Protein AF-A0A955FR81-F1 (afdb_monomer_lite)

Radius of gyration: 13.47 Å; chains: 1; bounding box: 26×30×36 Å

Structure (mmCIF, N/CA/C/O backbone):
data_AF-A0A955FR81-F1
#
_entry.id   AF-A0A955FR81-F1
#
loop_
_atom_site.group_PDB
_atom_site.id
_atom_site.type_symbol
_atom_site.label_atom_id
_atom_site.label_alt_id
_atom_site.label_comp_id
_atom_site.label_asym_id
_atom_site.label_entity_id
_atom_site.label_seq_id
_atom_site.pdbx_PDB_ins_code
_atom_site.Cartn_x
_atom_site.Cartn_y
_atom_site.Cartn_z
_atom_site.occupancy
_atom_site.B_iso_or_equiv
_atom_site.auth_seq_id
_atom_site.auth_comp_id
_atom_site.auth_asym_id
_atom_site.auth_atom_id
_atom_site.pdbx_PDB_model_num
ATOM 1 N N . MET A 1 1 ? -0.889 -8.716 25.053 1.00 55.75 1 MET A N 1
ATOM 2 C CA . MET A 1 1 ? -1.342 -8.625 23.647 1.00 55.75 1 MET A CA 1
ATOM 3 C C . MET A 1 1 ? -0.360 -7.737 22.898 1.00 55.75 1 MET A C 1
ATOM 5 O O . MET A 1 1 ? -0.189 -6.595 23.304 1.00 55.75 1 MET A O 1
ATOM 9 N N . SER A 1 2 ? 0.338 -8.251 21.885 1.00 66.81 2 SER A N 1
ATOM 10 C CA . SER A 1 2 ? 1.268 -7.465 21.065 1.00 66.81 2 SER A CA 1
ATOM 11 C C . SER A 1 2 ? 0.482 -6.670 20.018 1.00 66.81 2 SER A C 1
ATOM 13 O O . SER A 1 2 ? -0.229 -7.236 19.193 1.00 66.81 2 SER A O 1
ATOM 15 N N . LYS A 1 3 ? 0.561 -5.337 20.076 1.00 72.31 3 LYS A N 1
ATOM 16 C CA . LYS A 1 3 ? -0.016 -4.450 19.059 1.00 72.31 3 LYS A CA 1
ATOM 17 C C . LYS A 1 3 ? 0.990 -4.336 17.915 1.00 72.31 3 LYS A C 1
ATOM 19 O O . LYS A 1 3 ? 2.071 -3.796 18.127 1.00 72.31 3 LYS A O 1
ATOM 24 N N . LYS A 1 4 ? 0.642 -4.819 16.722 1.00 72.75 4 LYS A N 1
ATOM 25 C CA . LYS A 1 4 ? 1.438 -4.586 15.511 1.00 72.75 4 LYS A CA 1
ATOM 26 C C . LYS A 1 4 ? 0.902 -3.336 14.814 1.00 72.75 4 LYS A C 1
ATOM 28 O O . LYS A 1 4 ? -0.295 -3.243 14.553 1.00 72.75 4 LYS A O 1
ATOM 33 N N . VAL A 1 5 ? 1.768 -2.347 14.620 1.00 77.38 5 VAL A N 1
ATOM 34 C CA . VAL A 1 5 ? 1.434 -1.068 13.983 1.00 77.38 5 VAL A CA 1
ATOM 35 C C . VAL A 1 5 ? 2.133 -1.047 12.638 1.00 77.38 5 VAL A C 1
ATOM 37 O O . VAL A 1 5 ? 3.355 -1.135 12.595 1.00 77.38 5 VAL A O 1
ATOM 40 N N . TYR A 1 6 ? 1.348 -0.992 11.567 1.00 77.00 6 TYR A N 1
ATOM 41 C CA . TYR A 1 6 ? 1.862 -1.058 10.203 1.00 77.00 6 TYR A CA 1
ATOM 42 C C . TYR A 1 6 ? 2.044 0.332 9.582 1.00 77.00 6 TYR A C 1
ATOM 44 O O . TYR A 1 6 ? 2.971 0.495 8.807 1.00 77.00 6 TYR A O 1
ATOM 52 N N . ASN A 1 7 ? 1.227 1.332 9.959 1.00 80.81 7 ASN A N 1
ATOM 53 C CA . ASN A 1 7 ? 1.245 2.691 9.383 1.00 80.81 7 ASN A CA 1
ATOM 54 C C . ASN A 1 7 ? 1.311 2.687 7.845 1.00 80.81 7 ASN A C 1
ATOM 56 O O . ASN A 1 7 ? 2.056 3.460 7.257 1.00 80.81 7 ASN A O 1
ATOM 60 N N . LYS A 1 8 ? 0.560 1.777 7.218 1.00 84.12 8 LYS A N 1
ATOM 61 C CA . LYS A 1 8 ? 0.470 1.653 5.765 1.00 84.12 8 LYS A CA 1
ATOM 62 C C . LYS A 1 8 ? -0.850 2.243 5.293 1.00 84.12 8 LYS A C 1
ATOM 64 O O . LYS A 1 8 ? -1.882 2.021 5.935 1.00 84.12 8 LYS A O 1
ATOM 69 N N . LEU A 1 9 ? -0.816 2.942 4.163 1.00 90.56 9 LEU A N 1
ATOM 70 C CA . LEU A 1 9 ? -2.025 3.258 3.418 1.00 90.56 9 LEU A CA 1
ATOM 71 C C . LEU A 1 9 ? -2.639 1.945 2.919 1.00 90.56 9 LEU A C 1
ATOM 73 O O . LEU A 1 9 ? -1.987 1.189 2.205 1.00 90.56 9 LEU A O 1
ATOM 77 N N . VAL A 1 10 ? -3.880 1.675 3.319 1.00 85.06 10 VAL A N 1
ATOM 78 C CA . VAL A 1 10 ? -4.662 0.517 2.868 1.00 85.06 10 VAL A CA 1
ATOM 79 C C . VAL A 1 10 ? -5.859 1.022 2.069 1.00 85.06 10 VAL A C 1
ATOM 81 O O . VAL A 1 10 ? -6.563 1.927 2.519 1.00 85.06 10 VAL A O 1
ATOM 84 N N . ARG A 1 11 ? -6.056 0.473 0.867 1.00 78.56 11 ARG A N 1
ATOM 85 C CA . ARG A 1 11 ? -7.146 0.832 -0.069 1.00 78.56 11 ARG A CA 1
ATOM 86 C C . ARG A 1 11 ? -8.026 -0.367 -0.435 1.00 78.56 11 ARG A C 1
ATOM 88 O O . ARG A 1 11 ? -8.997 -0.233 -1.174 1.00 78.56 11 ARG A O 1
ATOM 95 N N . ASP A 1 12 ? -7.676 -1.528 0.094 1.00 81.81 12 ASP A N 1
ATOM 96 C C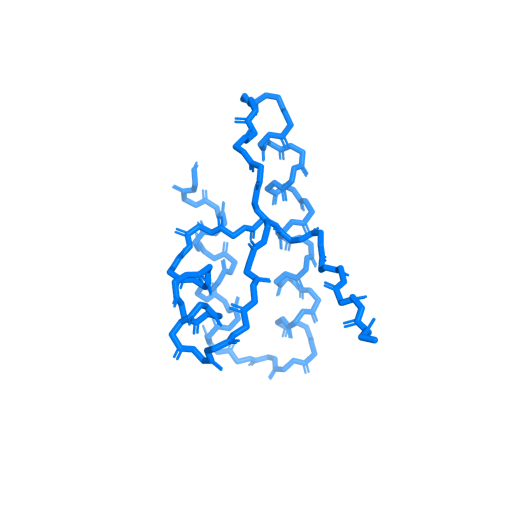A . ASP A 1 12 ? -8.289 -2.821 -0.144 1.00 81.81 12 ASP A CA 1
ATOM 97 C C . ASP A 1 12 ? -9.091 -3.279 1.086 1.00 81.81 12 ASP A C 1
ATOM 99 O O . ASP A 1 12 ? -9.344 -2.521 2.025 1.00 81.81 12 ASP A O 1
ATOM 103 N N . LYS A 1 13 ? -9.496 -4.551 1.078 1.00 87.06 13 LYS A N 1
ATOM 104 C CA . LYS A 1 13 ? -10.272 -5.170 2.158 1.00 87.06 13 LYS A CA 1
ATOM 105 C C . LYS A 1 13 ? -9.407 -5.726 3.295 1.00 87.06 13 LYS A C 1
ATOM 107 O O . LYS A 1 13 ? -9.839 -6.629 4.013 1.00 87.06 13 LYS A O 1
ATOM 112 N N . ILE A 1 14 ? -8.161 -5.271 3.446 1.00 88.31 14 ILE A N 1
ATOM 113 C CA . ILE A 1 14 ? -7.265 -5.768 4.500 1.00 88.31 14 ILE A CA 1
ATOM 114 C C . ILE A 1 14 ? -7.852 -5.584 5.905 1.00 88.31 14 ILE A C 1
ATOM 116 O O . ILE A 1 14 ? -7.746 -6.529 6.693 1.00 88.31 14 ILE A O 1
ATOM 120 N N . PRO A 1 15 ? -8.492 -4.450 6.261 1.00 88.19 15 PRO A N 1
ATOM 121 C CA . PRO A 1 15 ? -9.156 -4.323 7.557 1.00 88.19 15 PRO A CA 1
ATOM 122 C C . PRO A 1 15 ? -10.186 -5.436 7.801 1.00 88.19 15 PRO A C 1
ATOM 124 O O . PRO A 1 15 ? -10.162 -6.067 8.856 1.00 88.19 15 PRO A O 1
ATOM 127 N N . GLU A 1 16 ? -11.017 -5.741 6.807 1.00 91.38 16 GLU A N 1
ATOM 128 C CA . GLU A 1 16 ? -12.045 -6.779 6.864 1.00 91.38 16 GLU A CA 1
ATOM 129 C C . GLU A 1 16 ? -11.439 -8.183 6.943 1.00 91.38 16 GLU A C 1
ATOM 131 O O . GLU A 1 16 ? -11.931 -9.022 7.695 1.00 91.38 16 GLU A O 1
ATOM 136 N N . ILE A 1 17 ? -10.350 -8.444 6.215 1.00 91.12 17 ILE A N 1
ATOM 137 C CA . ILE A 1 17 ? -9.611 -9.713 6.287 1.00 91.12 17 ILE A CA 1
ATOM 138 C C . ILE A 1 17 ? -9.024 -9.907 7.695 1.00 91.12 17 ILE A C 1
ATOM 140 O O . ILE A 1 17 ? -9.143 -10.985 8.276 1.00 91.12 17 ILE A O 1
ATOM 144 N N . ILE A 1 18 ? -8.433 -8.860 8.283 1.00 88.94 18 ILE A N 1
ATOM 145 C CA . ILE A 1 18 ? -7.889 -8.896 9.651 1.00 88.94 18 ILE A CA 1
ATOM 146 C C . ILE A 1 18 ? -8.996 -9.191 10.670 1.00 88.94 18 ILE A C 1
ATOM 148 O O . ILE A 1 18 ? -8.782 -9.958 11.613 1.00 88.94 18 ILE A O 1
ATOM 152 N N . GLU A 1 19 ? -10.166 -8.580 10.510 1.00 91.88 19 GLU A N 1
ATOM 153 C CA . GLU A 1 19 ? -11.307 -8.804 11.399 1.00 91.88 19 GLU A CA 1
ATOM 154 C C . GLU A 1 19 ? -11.915 -10.201 11.227 1.00 91.88 19 GLU A C 1
ATOM 156 O O . GLU A 1 19 ? -12.239 -10.848 12.227 1.00 91.88 19 GLU A O 1
ATOM 161 N N . ALA A 1 20 ? -11.992 -10.712 9.995 1.00 93.25 20 ALA A N 1
ATOM 162 C CA . ALA A 1 20 ? -12.433 -12.077 9.702 1.00 93.25 20 ALA A CA 1
ATOM 163 C C . ALA A 1 20 ? -11.520 -13.142 10.343 1.00 93.25 20 ALA A C 1
ATOM 165 O O . ALA A 1 20 ? -12.000 -14.180 10.795 1.00 93.25 20 ALA A O 1
ATOM 166 N N . ASP A 1 21 ? -10.226 -12.843 10.480 1.00 93.56 21 ASP A N 1
ATOM 167 C CA . ASP A 1 21 ? -9.231 -13.645 11.205 1.00 93.56 21 ASP A CA 1
ATOM 168 C C . ASP A 1 21 ? -9.381 -13.604 12.746 1.00 93.56 21 ASP A C 1
ATOM 170 O O . ASP A 1 21 ? -8.540 -14.139 13.478 1.00 93.56 21 ASP A O 1
ATOM 174 N N . GLY A 1 22 ? -10.401 -12.921 13.280 1.00 92.50 22 GLY A N 1
ATOM 175 C CA . GLY A 1 22 ? -10.623 -12.757 14.721 1.00 92.50 22 GLY A CA 1
ATOM 176 C C . GLY A 1 22 ? -9.672 -11.761 15.396 1.00 92.50 22 GLY A C 1
ATOM 177 O O . GLY A 1 22 ? -9.591 -11.710 16.629 1.00 92.50 22 GLY A O 1
ATOM 178 N N . LYS A 1 23 ? -8.932 -10.963 14.615 1.00 91.25 23 LYS A N 1
ATOM 179 C CA . LYS A 1 23 ? -8.076 -9.877 15.119 1.00 91.25 23 LYS A CA 1
ATOM 180 C C . LYS A 1 23 ? -8.865 -8.561 15.129 1.00 91.25 23 LYS A C 1
ATOM 182 O O . LYS A 1 23 ? -10.011 -8.492 14.706 1.00 91.25 23 LYS A O 1
ATOM 187 N N . LYS A 1 24 ? -8.260 -7.495 15.661 1.00 88.25 24 LYS A N 1
ATOM 188 C CA . LYS A 1 24 ? -8.847 -6.144 15.641 1.00 88.25 24 LYS A CA 1
ATOM 189 C C . LYS A 1 24 ? -8.051 -5.247 14.706 1.00 88.25 24 LYS A C 1
ATOM 191 O O . LYS A 1 24 ? -6.877 -4.990 14.984 1.00 88.25 24 LYS A O 1
ATOM 196 N N . ALA A 1 25 ? -8.695 -4.739 13.660 1.00 89.69 25 ALA A N 1
ATOM 197 C CA . ALA A 1 25 ? -8.156 -3.664 12.843 1.00 89.69 25 ALA A CA 1
ATOM 198 C C . ALA A 1 25 ? -8.450 -2.304 13.502 1.00 89.69 25 ALA A C 1
ATOM 200 O O . ALA A 1 25 ? -9.466 -2.111 14.168 1.00 89.69 25 ALA A O 1
ATOM 201 N N . LYS A 1 26 ? -7.525 -1.351 13.371 1.00 89.38 26 LYS A N 1
ATOM 202 C CA . LYS A 1 26 ? -7.756 0.058 13.715 1.00 89.38 26 LYS A CA 1
ATOM 203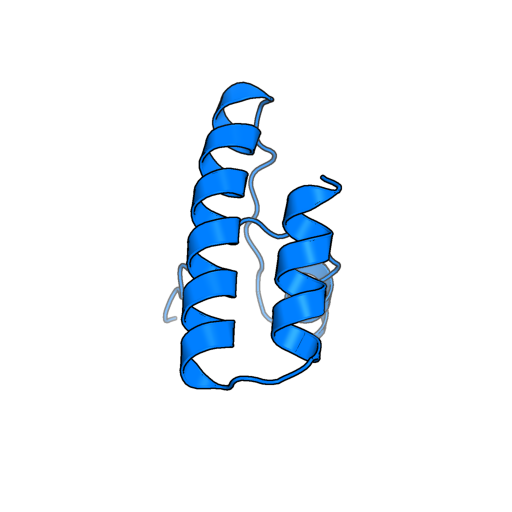 C C . LYS A 1 26 ? -7.304 0.898 12.536 1.00 89.38 26 LYS A C 1
ATOM 205 O O . LYS A 1 26 ? -6.116 0.898 12.227 1.00 89.38 26 LYS A O 1
ATOM 210 N N . THR A 1 27 ? -8.242 1.599 11.920 1.00 88.56 27 THR A N 1
ATOM 211 C CA . THR A 1 27 ? -8.015 2.439 10.743 1.00 88.56 27 THR A CA 1
ATOM 212 C C . THR A 1 27 ? -8.362 3.892 11.060 1.00 88.56 27 THR A C 1
ATOM 214 O O . THR A 1 27 ? -9.061 4.188 12.033 1.00 88.56 27 THR A O 1
ATOM 217 N N . ILE A 1 28 ? -7.820 4.807 10.262 1.00 89.94 28 ILE A N 1
ATOM 218 C CA . ILE A 1 28 ? -8.133 6.236 10.292 1.00 89.94 28 ILE A CA 1
ATOM 219 C C . ILE A 1 28 ? -8.398 6.637 8.845 1.00 89.94 28 ILE A C 1
ATOM 221 O O . ILE A 1 28 ? -7.644 6.247 7.957 1.00 89.94 28 ILE A O 1
ATOM 225 N N . ILE A 1 29 ? -9.466 7.398 8.615 1.00 90.81 29 ILE A N 1
ATOM 226 C CA . ILE A 1 29 ? -9.734 7.988 7.304 1.00 90.81 29 ILE A CA 1
ATOM 227 C C . ILE A 1 29 ? -8.917 9.272 7.190 1.00 90.81 29 ILE A C 1
ATOM 229 O O . ILE A 1 29 ? -9.017 10.149 8.050 1.00 90.81 29 ILE A O 1
ATOM 233 N N . LEU A 1 30 ? -8.091 9.355 6.151 1.00 92.81 30 LEU A N 1
ATOM 234 C CA . LEU A 1 30 ? -7.210 10.494 5.914 1.00 92.81 30 LEU A CA 1
ATOM 235 C C . LEU A 1 30 ? -7.963 11.633 5.222 1.00 92.81 30 LEU A C 1
ATOM 237 O O . LEU A 1 30 ? -8.906 11.408 4.465 1.00 92.81 30 LEU A O 1
ATOM 241 N N . ASN A 1 31 ? -7.528 12.866 5.477 1.00 94.56 31 ASN A N 1
ATOM 242 C CA . ASN A 1 31 ? -7.916 14.006 4.647 1.00 94.56 31 ASN A CA 1
ATOM 243 C C . ASN A 1 31 ? -7.086 14.018 3.348 1.00 94.56 31 ASN A C 1
ATOM 245 O O . ASN A 1 31 ? -6.106 13.290 3.228 1.00 94.56 31 ASN A O 1
ATOM 249 N N . ASN A 1 32 ? -7.445 14.878 2.393 1.00 92.12 32 ASN A N 1
ATOM 250 C CA . ASN A 1 32 ? -6.782 14.916 1.084 1.00 92.12 32 ASN A CA 1
ATOM 251 C C . ASN A 1 32 ? -5.270 15.180 1.161 1.00 92.12 32 ASN A C 1
ATOM 253 O O . ASN A 1 32 ? -4.525 14.625 0.365 1.00 92.12 32 ASN A O 1
ATOM 257 N N . HIS A 1 33 ? -4.820 16.028 2.089 1.00 93.06 33 HIS A N 1
ATOM 258 C CA . HIS A 1 33 ? -3.399 16.343 2.233 1.00 93.06 33 HIS A CA 1
ATOM 259 C C . HIS A 1 33 ? -2.625 15.125 2.747 1.00 93.06 33 HIS A C 1
ATOM 261 O O . HIS A 1 33 ? -1.679 14.671 2.111 1.00 93.06 33 HIS A O 1
ATOM 267 N N . ASP A 1 34 ? -3.078 14.552 3.861 1.00 93.44 34 ASP A N 1
ATOM 268 C CA . ASP A 1 34 ? -2.423 13.401 4.483 1.00 93.44 34 ASP A CA 1
ATOM 269 C C . ASP A 1 34 ? -2.519 12.153 3.595 1.00 93.44 34 ASP A C 1
ATOM 271 O O . ASP A 1 34 ? -1.615 11.326 3.587 1.00 93.44 34 ASP A O 1
ATOM 275 N N . TYR A 1 35 ? -3.582 12.033 2.796 1.00 92.62 35 TYR A N 1
ATOM 276 C CA . TYR A 1 35 ? -3.725 10.969 1.808 1.00 92.62 35 TYR A CA 1
ATOM 277 C C . TYR A 1 35 ? -2.629 11.016 0.737 1.00 92.62 35 TYR A C 1
ATOM 279 O O . TYR A 1 35 ? -2.044 9.980 0.433 1.00 92.62 35 TYR A O 1
ATOM 287 N N . VAL A 1 36 ? -2.308 12.199 0.199 1.00 93.06 36 VAL A N 1
ATOM 288 C CA . VAL A 1 36 ? -1.232 12.355 -0.798 1.00 93.06 36 VAL A CA 1
ATOM 289 C C . VAL A 1 36 ? 0.131 12.011 -0.198 1.00 93.06 36 VAL A C 1
ATOM 291 O O . VAL A 1 36 ? 0.919 11.304 -0.824 1.00 93.06 36 VAL A O 1
ATOM 294 N N . GLU A 1 37 ? 0.399 12.452 1.031 1.00 94.19 37 GLU A N 1
ATOM 295 C CA . GLU A 1 37 ? 1.640 12.116 1.737 1.00 94.19 37 GLU A CA 1
ATOM 296 C C . GLU A 1 37 ? 1.784 10.601 1.957 1.00 94.19 37 GLU A C 1
ATOM 298 O O . GLU A 1 37 ? 2.850 10.026 1.725 1.00 94.19 37 GLU A O 1
ATOM 303 N N . GLU A 1 38 ? 0.707 9.924 2.362 1.00 94.62 38 GLU A N 1
ATOM 304 C CA . GLU A 1 38 ? 0.712 8.469 2.534 1.00 94.62 38 GLU A CA 1
ATOM 305 C C . GLU A 1 38 ? 0.768 7.711 1.194 1.00 94.62 38 GLU A C 1
ATOM 307 O O . GLU A 1 38 ? 1.387 6.649 1.134 1.00 94.62 38 GLU A O 1
ATOM 312 N N . LEU A 1 39 ? 0.226 8.262 0.099 1.00 94.62 39 LEU A N 1
ATOM 313 C CA . LEU A 1 39 ? 0.389 7.706 -1.252 1.00 94.62 39 LEU A CA 1
ATOM 314 C C . LEU A 1 39 ? 1.851 7.724 -1.709 1.00 94.62 39 LEU A C 1
ATOM 316 O O . LEU A 1 39 ? 2.337 6.726 -2.236 1.00 94.62 39 LEU A O 1
ATOM 320 N N . ILE A 1 40 ? 2.576 8.826 -1.483 1.00 94.56 40 ILE A N 1
ATOM 321 C CA . ILE A 1 40 ? 4.003 8.928 -1.836 1.00 94.56 40 ILE A CA 1
ATOM 322 C C . ILE A 1 40 ? 4.823 7.897 -1.055 1.00 94.56 40 ILE A C 1
ATOM 324 O O . ILE A 1 40 ? 5.704 7.243 -1.619 1.00 94.56 40 ILE A O 1
ATOM 328 N N . LYS A 1 41 ? 4.522 7.713 0.236 1.00 94.88 41 LYS A N 1
ATOM 329 C CA . LYS A 1 41 ? 5.163 6.671 1.052 1.00 94.88 41 LYS A CA 1
ATOM 330 C C . LYS A 1 41 ? 4.856 5.277 0.519 1.00 94.88 41 LYS A C 1
ATOM 332 O O . LYS A 1 41 ? 5.776 4.472 0.406 1.00 94.88 41 LYS A O 1
ATOM 337 N N . LYS A 1 42 ? 3.596 5.016 0.156 1.00 94.56 42 LYS A N 1
ATOM 338 C CA . LYS A 1 42 ? 3.172 3.731 -0.407 1.00 94.56 42 LYS A CA 1
ATOM 339 C C . LYS A 1 42 ? 3.890 3.438 -1.724 1.00 94.56 42 LYS A C 1
ATOM 341 O O . LYS A 1 42 ? 4.421 2.351 -1.876 1.00 94.56 42 LYS A O 1
ATOM 346 N N . LEU A 1 43 ? 4.037 4.426 -2.609 1.00 95.81 43 LEU A N 1
ATOM 34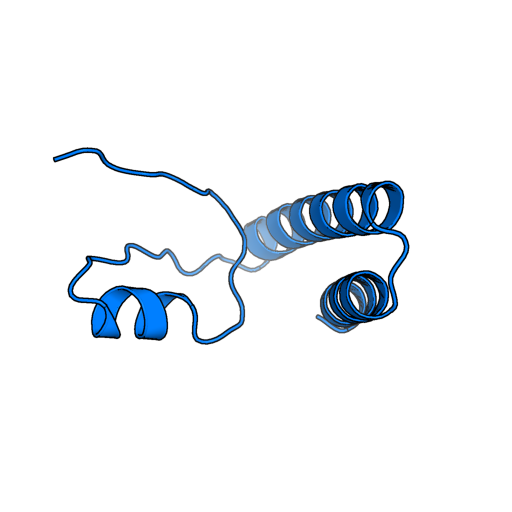7 C CA . LEU A 1 43 ? 4.809 4.276 -3.848 1.00 95.81 43 LEU A CA 1
ATOM 348 C C . LEU A 1 43 ? 6.264 3.860 -3.584 1.00 95.81 43 LEU A C 1
ATOM 350 O O . LEU A 1 43 ? 6.811 3.022 -4.296 1.00 95.81 43 LEU A O 1
ATOM 354 N N . GLY A 1 44 ? 6.900 4.455 -2.571 1.00 95.81 44 GLY A N 1
ATOM 355 C CA . GLY A 1 44 ? 8.259 4.091 -2.170 1.00 95.81 44 GLY A CA 1
ATOM 356 C C . GLY A 1 44 ? 8.366 2.672 -1.606 1.00 95.81 44 GLY A C 1
ATOM 357 O O . GLY A 1 44 ? 9.362 1.999 -1.859 1.00 95.81 44 GLY A O 1
ATOM 358 N N . GLU A 1 45 ? 7.346 2.221 -0.871 1.00 94.25 45 GLU A N 1
ATOM 359 C CA . GLU A 1 45 ? 7.234 0.844 -0.379 1.00 94.25 45 GLU A CA 1
ATOM 360 C C . GLU A 1 45 ? 7.172 -0.151 -1.545 1.00 94.25 45 GLU A C 1
ATOM 362 O O . GLU A 1 45 ? 8.079 -0.976 -1.656 1.00 94.25 45 GLU A O 1
ATOM 367 N N . GLU A 1 46 ? 6.212 0.003 -2.467 1.00 94.94 46 GLU A N 1
ATOM 368 C CA . GLU A 1 46 ? 6.057 -0.924 -3.606 1.00 94.94 46 GLU A CA 1
ATOM 369 C C . GLU A 1 46 ? 7.290 -0.926 -4.516 1.00 94.94 46 GLU A C 1
ATOM 371 O O . GLU A 1 46 ? 7.669 -1.941 -5.096 1.00 94.94 46 GLU A O 1
ATOM 376 N N . TYR A 1 47 ? 7.971 0.217 -4.643 1.00 96.75 47 TYR A N 1
ATOM 377 C CA . TYR A 1 47 ? 9.210 0.289 -5.408 1.00 96.75 47 TYR A CA 1
ATOM 378 C C . TYR A 1 47 ? 10.345 -0.532 -4.782 1.00 96.75 47 TYR A C 1
ATOM 380 O O . TYR A 1 47 ? 11.096 -1.192 -5.508 1.00 96.75 47 TYR A O 1
ATOM 388 N N . GLU A 1 48 ? 10.507 -0.499 -3.457 1.00 97.62 48 GLU A N 1
ATOM 389 C CA . GLU A 1 48 ? 11.520 -1.325 -2.794 1.00 97.62 48 GLU A CA 1
ATOM 390 C C . GLU A 1 48 ? 11.134 -2.814 -2.799 1.00 97.62 48 GLU A C 1
ATOM 392 O O . GLU A 1 48 ? 12.028 -3.646 -2.974 1.00 97.62 48 GLU A O 1
ATOM 397 N N . GLU A 1 49 ? 9.841 -3.152 -2.709 1.00 96.31 49 GLU A N 1
ATOM 398 C CA . GLU A 1 49 ? 9.333 -4.526 -2.879 1.00 96.31 49 GLU A CA 1
ATOM 399 C C . GLU A 1 49 ? 9.613 -5.032 -4.312 1.00 96.31 49 GLU A C 1
ATOM 401 O O . GLU A 1 49 ? 10.311 -6.036 -4.497 1.00 96.31 49 GLU A O 1
ATOM 406 N N . PHE A 1 50 ? 9.281 -4.251 -5.347 1.00 97.62 50 PHE A N 1
ATOM 407 C CA . PHE A 1 50 ? 9.634 -4.569 -6.738 1.00 97.62 50 PHE A CA 1
ATOM 408 C C . PHE A 1 50 ? 11.140 -4.740 -6.950 1.00 97.62 50 PHE A C 1
ATOM 410 O O . PHE A 1 50 ? 11.594 -5.630 -7.671 1.00 97.62 50 PHE A O 1
ATOM 417 N N . LYS A 1 51 ? 11.960 -3.886 -6.343 1.00 97.56 51 LYS A N 1
ATOM 418 C CA . LYS A 1 51 ? 13.418 -3.964 -6.475 1.00 97.56 51 LYS A CA 1
ATOM 419 C C . LYS A 1 51 ? 13.989 -5.230 -5.830 1.00 97.56 51 LYS A C 1
ATOM 421 O O . LYS A 1 51 ? 14.995 -5.747 -6.340 1.00 97.56 51 LYS A O 1
ATOM 426 N N . ALA A 1 52 ? 13.373 -5.706 -4.746 1.00 97.75 52 ALA A N 1
ATOM 427 C CA . ALA A 1 52 ? 13.730 -6.942 -4.061 1.00 97.75 52 AL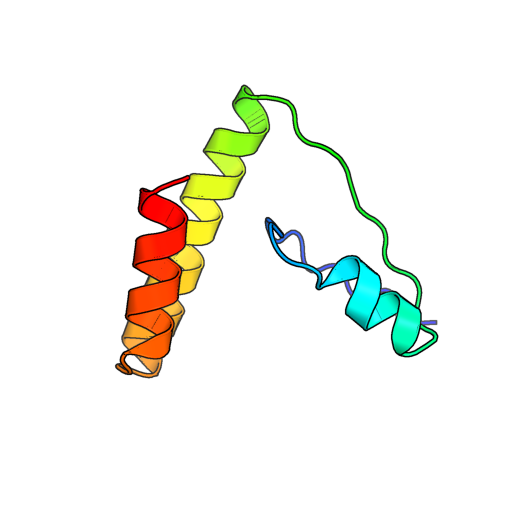A A CA 1
ATOM 428 C C . ALA A 1 52 ? 13.293 -8.182 -4.857 1.00 97.75 52 ALA A C 1
ATOM 430 O O . ALA A 1 52 ? 14.140 -9.022 -5.170 1.00 97.75 52 ALA A O 1
ATOM 431 N N . ASP A 1 53 ? 12.019 -8.254 -5.247 1.00 97.19 53 ASP A N 1
ATOM 432 C CA . ASP A 1 53 ? 11.408 -9.484 -5.769 1.00 97.19 53 ASP A CA 1
ATOM 433 C C . ASP A 1 53 ? 11.310 -9.533 -7.302 1.00 97.19 53 ASP A C 1
ATOM 435 O O . ASP A 1 53 ? 11.284 -10.614 -7.895 1.00 97.19 53 ASP A O 1
ATOM 439 N N . ARG A 1 54 ? 11.348 -8.375 -7.974 1.00 94.88 54 ARG A N 1
ATOM 440 C CA . ARG A 1 54 ? 11.400 -8.205 -9.442 1.00 94.88 54 ARG A CA 1
ATOM 441 C C . ARG A 1 54 ? 10.310 -8.962 -10.199 1.00 94.88 54 ARG A C 1
ATOM 443 O O . ARG A 1 54 ? 10.546 -9.460 -11.305 1.00 94.88 54 ARG A O 1
ATOM 450 N N . ASN A 1 55 ? 9.127 -9.053 -9.607 1.00 95.88 55 ASN A N 1
ATOM 451 C CA . ASN A 1 55 ? 7.990 -9.763 -10.172 1.00 95.88 55 ASN A CA 1
ATOM 452 C C . ASN A 1 55 ? 6.947 -8.772 -10.743 1.00 95.88 55 ASN A C 1
ATOM 454 O O . ASN A 1 55 ? 7.065 -7.555 -10.595 1.00 95.88 55 ASN A O 1
ATOM 458 N N . ILE A 1 56 ? 5.960 -9.299 -11.474 1.00 96.19 56 ILE A N 1
ATOM 459 C CA . ILE A 1 56 ? 4.905 -8.494 -12.110 1.00 96.19 56 ILE A CA 1
ATOM 460 C C . ILE A 1 56 ? 3.831 -8.021 -11.123 1.00 96.19 56 ILE A C 1
ATOM 462 O O . ILE A 1 56 ? 3.152 -7.040 -11.407 1.00 96.19 56 ILE A O 1
ATOM 466 N N . GLU A 1 57 ? 3.679 -8.710 -9.994 1.00 94.75 57 GLU A N 1
ATOM 467 C CA . GLU A 1 57 ? 2.711 -8.378 -8.948 1.00 94.75 57 GLU A CA 1
ATOM 468 C C . GLU A 1 57 ? 3.114 -7.045 -8.302 1.00 94.75 57 GLU A C 1
ATOM 470 O O . GLU A 1 57 ? 2.327 -6.105 -8.348 1.00 94.75 57 GLU A O 1
ATOM 475 N N . GLU A 1 58 ? 4.388 -6.872 -7.929 1.00 95.75 58 GLU A N 1
ATOM 476 C CA . GLU A 1 58 ? 4.876 -5.591 -7.382 1.00 95.75 58 GLU A CA 1
ATOM 477 C C . GLU A 1 58 ? 4.762 -4.430 -8.394 1.00 95.75 58 GLU A C 1
ATOM 479 O O . GLU A 1 58 ? 4.549 -3.271 -8.038 1.00 95.75 58 GLU A O 1
ATOM 484 N N . LEU A 1 59 ? 4.898 -4.711 -9.699 1.00 96.19 59 LEU A N 1
ATOM 485 C CA . LEU A 1 59 ? 4.670 -3.694 -10.737 1.00 96.19 59 LEU A CA 1
ATOM 486 C C . LEU A 1 59 ? 3.197 -3.289 -10.837 1.00 96.19 59 LEU A C 1
ATOM 488 O O . LEU A 1 59 ? 2.907 -2.127 -11.137 1.00 96.19 59 LEU A O 1
ATOM 492 N N . ALA A 1 60 ? 2.280 -4.235 -10.632 1.00 95.81 60 ALA A N 1
ATOM 493 C CA . ALA A 1 60 ? 0.854 -3.951 -10.585 1.00 95.81 60 ALA A CA 1
ATOM 494 C C . ALA A 1 60 ? 0.512 -3.105 -9.350 1.00 95.81 60 ALA A C 1
ATOM 496 O O . ALA A 1 60 ? -0.244 -2.142 -9.480 1.00 95.81 60 ALA A O 1
ATOM 497 N N . ASP A 1 61 ? 1.148 -3.371 -8.209 1.00 93.31 61 ASP A N 1
ATOM 498 C CA . ASP A 1 61 ? 0.964 -2.586 -6.986 1.00 93.31 61 ASP A CA 1
ATOM 499 C C . ASP A 1 61 ? 1.458 -1.140 -7.170 1.00 93.31 61 ASP A C 1
ATOM 501 O O . ASP A 1 61 ? 0.731 -0.185 -6.875 1.00 93.31 61 ASP A O 1
ATOM 505 N N . ILE A 1 62 ? 2.620 -0.939 -7.808 1.00 95.38 62 ILE A N 1
ATOM 506 C CA . ILE A 1 62 ? 3.078 0.398 -8.232 1.00 95.38 62 ILE A CA 1
ATOM 507 C C . ILE A 1 62 ? 2.042 1.072 -9.145 1.00 95.38 62 ILE A C 1
ATOM 509 O O . ILE A 1 62 ? 1.717 2.247 -8.953 1.00 95.38 62 ILE A O 1
ATOM 513 N N . GLN A 1 63 ? 1.516 0.358 -10.145 1.00 95.94 63 GLN A N 1
ATOM 514 C CA . GLN A 1 63 ? 0.507 0.905 -11.057 1.00 95.94 63 GLN A CA 1
ATOM 515 C C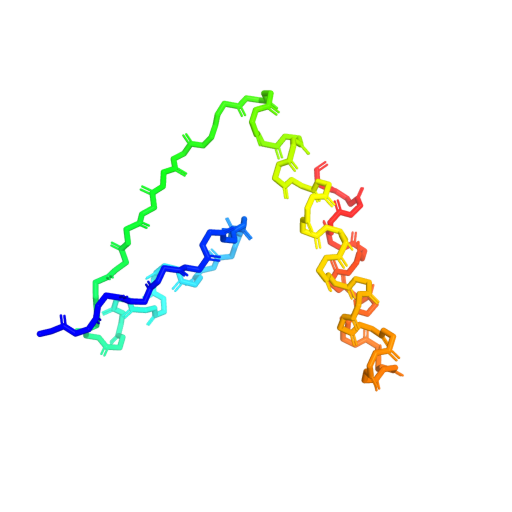 . GLN A 1 63 ? -0.760 1.337 -10.305 1.00 95.94 63 GLN A C 1
ATOM 517 O O . GLN A 1 63 ? -1.306 2.402 -10.599 1.00 95.94 63 GLN A O 1
ATOM 522 N N . GLU A 1 64 ? -1.212 0.555 -9.326 1.00 93.50 64 GLU A N 1
ATOM 523 C CA . GLU A 1 64 ? -2.361 0.895 -8.489 1.00 93.50 64 GLU A CA 1
ATOM 524 C C . GLU A 1 64 ? -2.118 2.188 -7.697 1.00 93.50 64 GLU A C 1
ATOM 526 O O . GLU A 1 64 ? -3.020 3.013 -7.541 1.00 93.50 64 GLU A O 1
ATOM 531 N N . VAL A 1 65 ? -0.902 2.406 -7.186 1.00 93.94 65 VAL A N 1
ATOM 532 C CA . VAL A 1 65 ? -0.544 3.662 -6.503 1.00 93.94 65 VAL A CA 1
ATOM 533 C C . VAL A 1 65 ? -0.569 4.859 -7.460 1.00 93.94 65 VAL A C 1
ATOM 535 O O . VAL A 1 65 ? -1.010 5.937 -7.071 1.00 93.94 65 VAL A O 1
ATOM 538 N N . LEU A 1 66 ? -0.163 4.686 -8.720 1.00 93.38 66 LEU A N 1
ATOM 539 C CA . LEU A 1 66 ? -0.142 5.772 -9.710 1.00 93.38 66 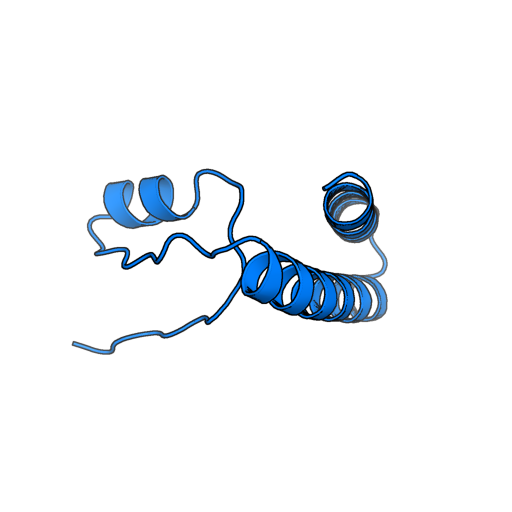LEU A CA 1
ATOM 540 C C . LEU A 1 66 ? -1.530 6.172 -10.239 1.00 93.38 66 LEU A C 1
ATOM 542 O O . LEU A 1 66 ? -1.697 7.303 -10.691 1.00 93.38 66 LEU A O 1
ATOM 546 N N . LEU A 1 67 ? -2.508 5.262 -10.218 1.00 93.44 67 LEU A N 1
ATOM 547 C CA . LEU A 1 67 ? -3.883 5.510 -10.684 1.00 93.44 67 LEU A CA 1
ATOM 548 C C . LEU A 1 67 ? -4.824 6.058 -9.590 1.00 93.44 67 LEU A C 1
ATOM 550 O O . LEU A 1 67 ? -6.025 6.184 -9.837 1.00 93.44 67 LEU A O 1
ATOM 554 N N . ALA A 1 68 ? -4.284 6.327 -8.400 1.00 85.12 68 ALA A N 1
ATOM 555 C CA . ALA A 1 68 ? -5.009 6.676 -7.176 1.00 85.12 68 ALA A CA 1
ATOM 556 C C . ALA A 1 68 ? -5.620 8.083 -7.136 1.00 85.12 68 ALA A C 1
ATOM 558 O O . ALA A 1 68 ? -5.109 8.994 -7.827 1.00 85.12 68 ALA A O 1
#

pLDDT: mean 90.46, std 7.75, range [55.75, 97.75]

Sequence (68 aa):
MSKKVYNKLVRDKIPEIIEADGKKAKTIILNNHDYVEELIKKLGEEYEEFKADRNIEELADIQEVLLA

Secondary structure (DSSP, 8-state):
-----------SSHHHHHHHTT------PPPHHHHHHHHHHHHHHHHHHHHHH--HHHHHHHHHHHT-

Foldseek 3Di:
DDDDDDLADDPDCVQVVCVVVVHHDDDDDDDPVVVVVRLVVQLVVLVVVCVVPVDVVSVVSNVVSVVD